Protein AF-R5VVZ6-F1 (afdb_monomer_lite)

Radius of gyration: 17.27 Å; chains: 1; bounding box: 46×24×48 Å

Sequence (130 aa):
MNLNEIIVFFICILVVLFVQISLLIIGNSNDCYFSDKTIKKLTIPEKSILRKLVIFKEVKMTNPPFLYIRVIPYLIQLFIVIVSTILFFIDQFAIDFIPSIVFMIIGYGTLGLYIIYELVLIFLSRGLRL

Secondary structure (DSSP, 8-state):
--HHHHHHHHHHHHHHHHHHHHHHHH--GGGGGS-HHHHHHHBPPTT-HHHHH-SSPPPTTTSPP-BHHHHHHHHHHHHHHHHHHHHHHHHHHT---S-HHHHHHHHHHHHHHHHHHHHHHHHHHHHTT-

Structure (mmCIF, N/CA/C/O backbone):
data_AF-R5VVZ6-F1
#
_entry.id   AF-R5VVZ6-F1
#
loop_
_atom_site.group_PDB
_atom_site.id
_atom_site.type_symbol
_atom_site.label_atom_id
_atom_site.label_alt_id
_atom_site.label_comp_id
_atom_site.label_asym_id
_atom_site.label_entity_id
_atom_site.label_seq_id
_atom_site.pdbx_PDB_ins_code
_atom_site.Cartn_x
_atom_site.Cartn_y
_atom_site.Cartn_z
_atom_site.occupancy
_atom_site.B_iso_or_equiv
_atom_site.auth_seq_id
_atom_site.auth_comp_id
_atom_site.auth_asym_id
_atom_site.auth_atom_id
_atom_site.pdbx_PDB_model_num
ATOM 1 N N . MET A 1 1 ? 10.897 4.364 -21.204 1.00 80.69 1 MET A N 1
ATOM 2 C CA . MET A 1 1 ? 9.911 5.384 -20.760 1.00 80.69 1 MET A CA 1
ATOM 3 C C . MET A 1 1 ? 10.486 6.778 -20.921 1.00 80.69 1 MET A C 1
ATOM 5 O O . MET A 1 1 ? 11.690 6.946 -20.767 1.00 80.69 1 MET A O 1
ATOM 9 N N . ASN A 1 2 ? 9.641 7.777 -21.178 1.00 88.25 2 ASN A N 1
ATOM 10 C CA . ASN A 1 2 ? 10.076 9.173 -21.108 1.00 88.25 2 ASN A CA 1
ATOM 11 C C . ASN A 1 2 ? 10.340 9.570 -19.648 1.00 88.25 2 ASN A C 1
ATOM 13 O O . ASN A 1 2 ? 9.644 9.110 -18.745 1.00 88.25 2 ASN A O 1
ATOM 17 N N . LEU A 1 3 ? 11.296 10.474 -19.407 1.00 88.31 3 LEU A N 1
ATOM 18 C CA . LEU A 1 3 ? 11.651 10.924 -18.053 1.00 88.31 3 LEU A CA 1
ATOM 19 C C . LEU A 1 3 ? 10.426 11.399 -17.249 1.00 88.31 3 LEU A C 1
ATOM 21 O O . LEU A 1 3 ? 10.277 11.054 -16.080 1.00 88.31 3 LEU A O 1
ATOM 25 N N . ASN A 1 4 ? 9.516 12.133 -17.893 1.00 90.69 4 ASN A N 1
ATOM 26 C CA . ASN A 1 4 ? 8.292 12.625 -17.259 1.00 90.69 4 ASN A CA 1
ATOM 27 C C . ASN A 1 4 ? 7.376 11.488 -16.784 1.00 90.69 4 ASN A C 1
ATOM 29 O O . ASN A 1 4 ? 6.806 11.578 -15.704 1.00 90.69 4 ASN A O 1
ATOM 33 N N . GLU A 1 5 ? 7.257 10.407 -17.557 1.00 89.56 5 GLU A N 1
ATOM 34 C CA . GLU A 1 5 ? 6.440 9.241 -17.193 1.00 89.56 5 GLU A CA 1
ATOM 35 C C . GLU A 1 5 ? 7.030 8.527 -15.976 1.00 89.56 5 GLU A C 1
ATOM 37 O O . GLU A 1 5 ? 6.301 8.145 -15.067 1.00 89.56 5 GLU A O 1
ATOM 42 N N . ILE A 1 6 ? 8.361 8.410 -15.928 1.00 90.56 6 ILE A N 1
ATOM 43 C CA . ILE A 1 6 ? 9.086 7.810 -14.801 1.00 90.56 6 ILE A CA 1
ATOM 44 C C . ILE A 1 6 ? 8.836 8.626 -13.533 1.00 90.56 6 ILE A C 1
ATOM 46 O O . ILE A 1 6 ? 8.466 8.075 -12.497 1.00 90.56 6 ILE A O 1
ATOM 50 N N . ILE A 1 7 ? 8.997 9.948 -13.624 1.00 91.69 7 ILE A N 1
ATOM 51 C CA . ILE A 1 7 ? 8.767 10.863 -12.503 1.00 91.69 7 ILE A CA 1
ATOM 52 C C . ILE A 1 7 ? 7.326 10.736 -12.000 1.00 91.69 7 ILE A C 1
ATOM 54 O O . ILE A 1 7 ? 7.111 10.555 -10.803 1.00 91.69 7 ILE A O 1
ATOM 58 N N . VAL A 1 8 ? 6.341 10.790 -12.900 1.00 93.56 8 VAL A N 1
ATOM 59 C CA . VAL A 1 8 ? 4.922 10.679 -12.538 1.00 93.56 8 VAL A CA 1
ATOM 60 C C . VAL A 1 8 ? 4.627 9.335 -11.879 1.00 93.56 8 VAL A C 1
ATOM 62 O O . VAL A 1 8 ? 4.000 9.306 -10.822 1.00 93.56 8 VAL A O 1
ATOM 65 N N . PHE A 1 9 ? 5.121 8.237 -12.450 1.00 93.94 9 PHE A N 1
ATOM 66 C CA . PHE A 1 9 ? 4.951 6.900 -11.896 1.00 93.94 9 PHE A CA 1
ATOM 67 C C . PHE A 1 9 ? 5.443 6.807 -10.446 1.00 93.94 9 PHE A C 1
ATOM 69 O O . PHE A 1 9 ? 4.682 6.407 -9.558 1.00 93.94 9 PHE A O 1
ATOM 76 N N . PHE A 1 10 ? 6.685 7.231 -10.189 1.00 93.69 10 PHE A N 1
ATOM 77 C CA . PHE A 1 10 ? 7.258 7.185 -8.846 1.00 93.69 10 PHE A CA 1
ATOM 78 C C . PHE A 1 10 ? 6.541 8.126 -7.879 1.00 93.69 10 PHE A C 1
ATOM 80 O O . PHE A 1 10 ? 6.271 7.731 -6.746 1.00 93.69 10 PHE A O 1
ATOM 87 N N . ILE A 1 11 ? 6.171 9.337 -8.308 1.00 94.62 11 ILE A N 1
ATOM 88 C CA . ILE A 1 11 ? 5.387 10.258 -7.474 1.00 94.62 11 ILE A CA 1
ATOM 89 C C . ILE A 1 11 ? 4.064 9.608 -7.061 1.00 94.62 11 ILE A C 1
ATOM 91 O O . ILE A 1 11 ? 3.737 9.617 -5.875 1.00 94.62 11 ILE A O 1
ATOM 95 N N . CYS A 1 12 ? 3.327 9.001 -7.996 1.00 94.31 12 CYS A N 1
ATOM 96 C CA . CYS A 1 12 ? 2.038 8.380 -7.697 1.00 94.31 12 CYS A CA 1
ATOM 97 C C . CYS A 1 12 ? 2.149 7.290 -6.622 1.00 94.31 12 CYS A C 1
ATOM 99 O O . CYS A 1 12 ? 1.381 7.307 -5.660 1.00 94.31 12 CYS A O 1
ATOM 101 N N . ILE A 1 13 ? 3.120 6.379 -6.731 1.00 94.69 13 ILE A N 1
ATOM 102 C CA . ILE A 1 13 ? 3.259 5.281 -5.761 1.00 94.69 13 ILE A CA 1
ATOM 103 C C . ILE A 1 13 ? 3.871 5.744 -4.426 1.00 94.69 13 ILE A C 1
ATOM 105 O O . ILE A 1 13 ? 3.480 5.250 -3.364 1.00 94.69 13 ILE A O 1
ATOM 109 N N . LEU A 1 14 ? 4.812 6.698 -4.450 1.00 94.94 14 LEU A N 1
ATOM 110 C CA . LEU A 1 14 ? 5.515 7.166 -3.252 1.00 94.94 14 LEU A CA 1
ATOM 111 C C . LEU A 1 14 ? 4.654 8.102 -2.406 1.00 94.94 14 LEU A C 1
ATOM 113 O O . LEU A 1 14 ? 4.693 8.001 -1.182 1.00 94.94 14 LEU A O 1
ATOM 117 N N . VAL A 1 15 ? 3.846 8.969 -3.025 1.00 95.56 15 VAL A N 1
ATOM 118 C CA . VAL A 1 15 ? 2.904 9.830 -2.294 1.00 95.56 15 VAL A CA 1
ATOM 119 C C . VAL A 1 15 ? 1.920 8.977 -1.501 1.00 95.56 15 VAL A C 1
ATOM 121 O O . VAL A 1 15 ? 1.742 9.206 -0.307 1.00 95.56 15 VAL A O 1
ATOM 124 N N . VAL A 1 16 ? 1.336 7.946 -2.120 1.00 94.12 16 VAL A N 1
ATOM 125 C CA . VAL A 1 16 ? 0.409 7.040 -1.423 1.00 94.12 16 VAL A CA 1
ATOM 126 C C . VAL A 1 16 ? 1.117 6.327 -0.269 1.00 94.12 16 VAL A C 1
ATOM 128 O O . VAL A 1 16 ? 0.576 6.266 0.833 1.00 94.12 16 VAL A O 1
ATOM 131 N N . LEU A 1 17 ? 2.350 5.846 -0.473 1.00 94.12 17 LEU A N 1
ATOM 132 C CA . LEU A 1 17 ? 3.130 5.220 0.598 1.00 94.12 17 LEU A CA 1
ATOM 133 C C . LEU A 1 17 ? 3.379 6.190 1.760 1.00 94.12 17 LEU A C 1
ATOM 135 O O . LEU A 1 17 ? 3.182 5.822 2.917 1.00 94.12 17 LEU A O 1
ATOM 139 N N . PHE A 1 18 ? 3.782 7.425 1.462 1.00 92.31 18 PHE A N 1
ATOM 140 C CA . PHE A 1 18 ? 4.048 8.443 2.472 1.00 92.31 18 PHE A CA 1
ATOM 141 C C . PHE A 1 18 ? 2.800 8.759 3.301 1.00 92.31 18 PHE A C 1
ATOM 143 O O . PHE A 1 18 ? 2.868 8.850 4.530 1.00 92.31 18 PHE A O 1
ATOM 150 N N . VAL A 1 19 ? 1.640 8.861 2.650 1.00 92.06 19 VAL A N 1
ATOM 151 C CA . VAL A 1 19 ? 0.376 9.094 3.348 1.00 92.06 19 VAL A CA 1
ATOM 152 C C . VAL A 1 19 ? -0.004 7.895 4.218 1.00 92.06 19 VAL A C 1
ATOM 154 O O . VAL A 1 19 ? -0.345 8.086 5.382 1.00 92.06 19 VAL A O 1
ATOM 157 N N . GLN A 1 20 ? 0.144 6.660 3.729 1.00 90.94 20 GLN A N 1
ATOM 158 C CA . GLN A 1 20 ? -0.108 5.456 4.534 1.00 90.94 20 GLN A CA 1
ATOM 159 C C . GLN A 1 20 ? 0.817 5.360 5.756 1.00 90.94 20 GLN A C 1
ATOM 161 O O . GLN A 1 20 ? 0.363 5.023 6.848 1.00 90.94 20 GLN A O 1
ATOM 166 N N . ILE A 1 21 ? 2.099 5.716 5.609 1.00 88.19 21 ILE A N 1
ATOM 167 C CA . ILE A 1 21 ? 3.043 5.811 6.734 1.00 88.19 21 ILE A CA 1
ATOM 168 C C . ILE A 1 21 ? 2.573 6.869 7.739 1.00 88.19 21 ILE A C 1
ATOM 170 O O . ILE A 1 21 ? 2.566 6.623 8.944 1.00 88.19 21 ILE A O 1
ATOM 174 N N . SER A 1 22 ? 2.136 8.030 7.253 1.00 87.06 22 SER A N 1
ATOM 175 C CA . SER A 1 22 ? 1.661 9.127 8.102 1.00 87.06 22 SER A CA 1
ATOM 176 C C . SER A 1 22 ? 0.411 8.727 8.890 1.00 87.06 22 SER A C 1
ATOM 178 O O . SER A 1 22 ? 0.357 8.927 10.103 1.00 87.06 22 SER A O 1
ATOM 180 N N . LEU A 1 23 ? -0.558 8.081 8.235 1.00 86.19 23 LEU A N 1
ATOM 181 C CA . LEU A 1 23 ? -1.776 7.558 8.863 1.00 86.19 23 LEU A CA 1
ATOM 182 C C . LEU A 1 23 ? -1.477 6.487 9.913 1.00 86.19 23 LEU A C 1
ATOM 184 O O . LEU A 1 23 ? -2.166 6.405 10.92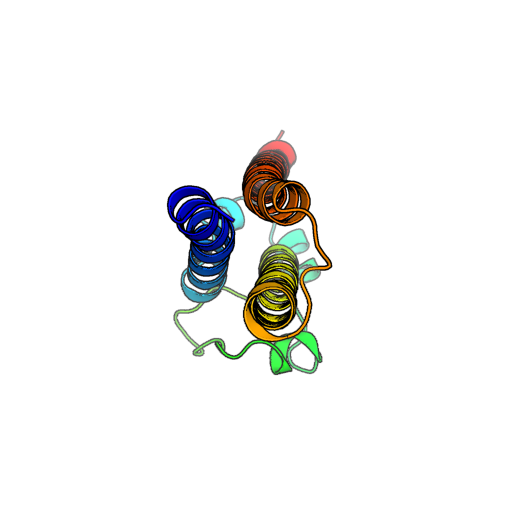9 1.00 86.19 23 LEU A O 1
ATOM 188 N N . LEU A 1 24 ? -0.462 5.660 9.670 1.00 84.00 24 LEU A N 1
ATOM 189 C CA . LEU A 1 24 ? -0.027 4.618 10.589 1.00 84.00 24 LEU A CA 1
ATOM 190 C C . LEU A 1 24 ? 0.622 5.198 11.858 1.00 84.00 24 LEU A C 1
ATOM 192 O O . LEU A 1 24 ? 0.389 4.674 12.944 1.00 84.00 24 LEU A O 1
ATOM 196 N N . ILE A 1 25 ? 1.429 6.256 11.722 1.00 81.81 25 ILE A N 1
ATOM 197 C CA . ILE A 1 25 ? 2.155 6.882 12.838 1.00 81.81 25 ILE A CA 1
ATOM 198 C C . ILE A 1 25 ? 1.247 7.820 13.642 1.00 81.81 25 ILE A C 1
ATOM 200 O O . ILE A 1 25 ? 1.220 7.746 14.868 1.00 81.81 25 ILE A O 1
ATOM 204 N N . ILE A 1 26 ? 0.540 8.721 12.957 1.00 81.50 26 ILE A N 1
ATOM 205 C CA . ILE A 1 26 ? -0.186 9.846 13.571 1.00 81.50 26 ILE A CA 1
ATOM 206 C C . ILE A 1 26 ? -1.636 9.469 13.852 1.00 81.50 26 ILE A C 1
ATOM 208 O O . ILE A 1 26 ? -2.214 9.855 14.865 1.00 81.50 26 ILE A O 1
ATOM 212 N N . GLY A 1 27 ? -2.221 8.689 12.955 1.00 78.19 27 GLY A N 1
ATOM 213 C CA . GLY A 1 27 ? -3.591 8.236 13.052 1.00 78.19 27 GLY A CA 1
ATOM 214 C C . GLY A 1 27 ? -4.475 8.739 11.924 1.00 78.19 27 GLY A C 1
ATOM 215 O O . GLY A 1 27 ? -4.050 9.550 11.107 1.00 78.19 27 GLY A O 1
ATOM 216 N N . ASN A 1 28 ? -5.722 8.263 11.877 1.00 82.19 28 ASN A N 1
ATOM 217 C CA . ASN A 1 28 ? -6.744 8.828 11.002 1.00 82.19 28 ASN A CA 1
ATOM 218 C C . ASN A 1 28 ? -7.790 9.525 11.878 1.00 82.19 28 ASN A C 1
ATOM 220 O O . ASN A 1 28 ? -8.276 8.950 12.851 1.00 82.19 28 ASN A O 1
ATOM 224 N N . SER A 1 29 ? -8.150 10.761 11.533 1.00 80.56 29 SER A N 1
ATOM 225 C CA . SER A 1 29 ? -9.203 11.504 12.234 1.00 80.56 29 SER A CA 1
ATOM 226 C C . SER A 1 29 ? -10.558 10.802 12.147 1.00 80.56 29 SER A C 1
ATOM 228 O O . SER A 1 29 ? -11.392 10.979 13.027 1.00 80.56 29 SER A O 1
ATOM 230 N N . ASN A 1 30 ? -10.770 9.959 11.133 1.00 81.50 30 ASN A N 1
ATOM 231 C CA . ASN A 1 30 ? -11.978 9.159 10.990 1.00 81.50 30 ASN A CA 1
ATOM 232 C C . ASN A 1 30 ? -12.123 8.075 12.071 1.00 81.50 30 ASN A C 1
ATOM 234 O O . ASN A 1 30 ? -13.235 7.602 12.307 1.00 81.50 30 ASN A O 1
ATOM 238 N N . ASP A 1 31 ? -11.042 7.706 12.764 1.00 79.38 31 ASP A N 1
ATOM 239 C CA . ASP A 1 31 ? -11.087 6.633 13.755 1.00 79.38 31 ASP A CA 1
ATOM 240 C C . ASP A 1 31 ? -11.958 6.979 14.965 1.00 79.38 31 ASP A C 1
ATOM 242 O O . ASP A 1 31 ? -12.581 6.093 15.545 1.00 79.38 31 ASP A O 1
ATOM 246 N N . CYS A 1 32 ? -12.046 8.265 15.325 1.00 78.19 32 CYS A N 1
ATOM 247 C CA . CYS A 1 32 ? -12.834 8.722 16.473 1.00 78.19 32 CYS A CA 1
ATOM 248 C C . CYS A 1 32 ? -14.350 8.583 16.263 1.00 78.19 32 CYS A C 1
ATOM 250 O O . CYS A 1 32 ? -15.127 8.686 17.216 1.00 78.19 32 CYS A O 1
ATOM 252 N N . TYR A 1 33 ? -14.790 8.353 15.024 1.00 82.06 33 TYR A N 1
ATOM 253 C CA . TYR A 1 33 ? -16.202 8.153 14.724 1.00 82.06 33 TYR A CA 1
ATOM 254 C C . TYR A 1 33 ? -16.642 6.698 14.892 1.00 82.06 33 TYR A C 1
ATOM 256 O O . TYR A 1 33 ? -17.836 6.460 15.096 1.00 82.06 33 TYR A O 1
ATOM 264 N N . PHE A 1 34 ? -15.708 5.739 14.877 1.00 83.12 34 PHE A N 1
ATOM 265 C CA . PHE A 1 34 ? -16.023 4.334 15.113 1.00 83.12 34 PHE A CA 1
ATOM 266 C C . PHE A 1 34 ? -16.405 4.072 16.573 1.00 83.12 34 PHE A C 1
ATOM 268 O O . PHE A 1 34 ? -15.850 4.650 17.502 1.00 83.12 34 PHE A O 1
ATOM 275 N N . SER A 1 35 ? -17.345 3.146 16.781 1.00 82.81 35 SER A N 1
ATOM 276 C CA . SER A 1 35 ? -17.684 2.666 18.125 1.00 82.81 35 SER A CA 1
ATOM 277 C C . SER A 1 35 ? -16.532 1.868 18.747 1.00 82.81 35 SER A C 1
ATOM 279 O O . SER A 1 35 ? -15.799 1.179 18.032 1.00 82.81 35 SER A O 1
ATOM 281 N N . ASP A 1 36 ? -16.444 1.835 20.079 1.00 83.94 36 ASP A N 1
ATOM 282 C CA . ASP A 1 36 ? -15.442 1.034 20.804 1.00 83.94 36 ASP A CA 1
ATOM 283 C C . ASP A 1 36 ? -15.478 -0.454 20.421 1.00 83.94 36 ASP A C 1
ATOM 285 O O . ASP A 1 36 ? -14.444 -1.121 20.335 1.00 83.94 36 ASP A O 1
ATOM 289 N N . LYS A 1 37 ? -16.677 -0.987 20.137 1.00 86.25 37 LYS A N 1
ATOM 290 C CA . LYS A 1 37 ? -16.855 -2.370 19.664 1.00 86.25 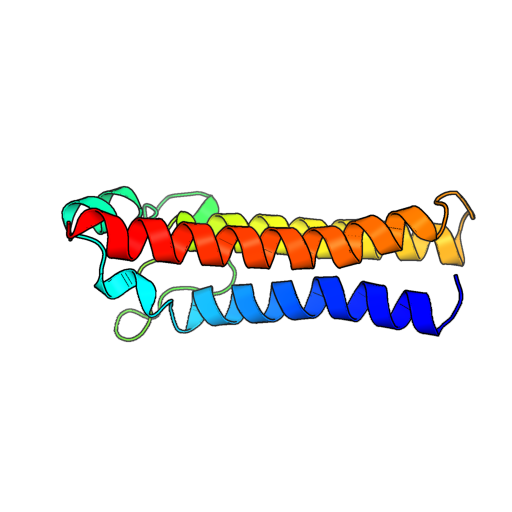37 LYS A CA 1
ATOM 291 C C . LYS A 1 37 ? -16.185 -2.586 18.306 1.00 86.25 37 LYS A C 1
ATOM 293 O O . LYS A 1 37 ? -15.582 -3.637 18.089 1.00 86.25 37 LYS A O 1
ATOM 298 N N . THR A 1 38 ? -16.300 -1.614 17.402 1.00 84.94 38 THR A N 1
ATOM 299 C CA . THR A 1 38 ? -15.674 -1.647 16.075 1.00 84.94 38 THR A CA 1
ATOM 300 C C . THR A 1 38 ? -14.164 -1.508 16.194 1.00 84.94 38 THR A C 1
ATOM 302 O O . THR A 1 38 ? -13.446 -2.340 15.645 1.00 84.94 38 THR A O 1
ATOM 305 N N . ILE A 1 39 ? -13.684 -0.534 16.976 1.00 85.38 39 ILE A N 1
ATOM 306 C CA . ILE A 1 39 ? -12.252 -0.337 17.229 1.00 85.38 39 ILE A CA 1
ATOM 307 C C . ILE A 1 39 ? -11.643 -1.629 17.770 1.00 85.38 39 ILE A C 1
ATOM 309 O O . ILE A 1 39 ? -10.710 -2.144 17.172 1.00 85.38 39 ILE A O 1
ATOM 313 N N . LYS A 1 40 ? -12.235 -2.245 18.802 1.00 86.19 40 LYS A N 1
ATOM 314 C CA . LYS A 1 40 ? -11.727 -3.496 19.388 1.00 86.19 40 LYS A CA 1
ATOM 315 C C . LYS A 1 40 ? -11.634 -4.657 18.389 1.00 86.19 40 LYS A C 1
ATOM 317 O O . LYS A 1 40 ? -10.725 -5.473 18.506 1.00 86.19 40 LYS A O 1
ATOM 322 N N . LYS A 1 41 ? -12.559 -4.752 17.426 1.00 87.19 41 LYS A N 1
ATOM 323 C CA . LYS A 1 41 ? -12.507 -5.762 16.351 1.00 87.19 41 LYS A CA 1
ATOM 324 C C . LYS A 1 41 ? -11.435 -5.451 15.308 1.00 87.19 41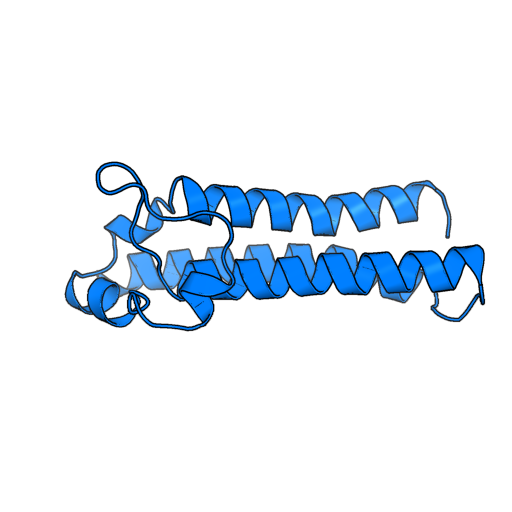 LYS A C 1
ATOM 326 O O . LYS A 1 41 ? -10.853 -6.372 14.746 1.00 87.19 41 LYS A O 1
ATOM 331 N N . LEU A 1 42 ? -11.215 -4.170 15.028 1.00 86.69 42 LEU A N 1
ATOM 332 C CA . LEU A 1 42 ? -10.219 -3.707 14.070 1.00 86.69 42 LEU A CA 1
ATOM 333 C C . LEU A 1 42 ? -8.811 -3.643 14.668 1.00 86.69 42 LEU A C 1
ATOM 335 O O . LEU A 1 42 ? -7.853 -3.605 13.903 1.00 86.69 42 LEU A O 1
ATOM 339 N N . THR A 1 43 ? -8.660 -3.650 15.991 1.00 88.62 43 THR A N 1
ATOM 340 C CA . THR A 1 43 ? -7.353 -3.673 16.650 1.00 88.62 43 THR A CA 1
ATOM 341 C C . THR A 1 43 ? -6.628 -4.980 16.358 1.00 88.62 43 THR A C 1
ATOM 343 O O . THR A 1 43 ? -7.128 -6.082 16.584 1.00 88.62 43 THR A O 1
ATOM 346 N N . ILE A 1 44 ? -5.396 -4.843 15.892 1.00 84.69 44 ILE A N 1
ATOM 347 C CA . ILE A 1 44 ? -4.498 -5.950 15.616 1.00 84.69 44 ILE A CA 1
ATOM 348 C C . ILE A 1 44 ? -3.932 -6.502 16.933 1.00 84.69 44 ILE A C 1
ATOM 350 O O . ILE A 1 44 ? -3.361 -5.742 17.720 1.00 84.69 44 ILE A O 1
ATOM 354 N N . PRO A 1 45 ? -4.006 -7.825 17.172 1.00 84.56 45 PRO A N 1
ATOM 355 C CA . PRO A 1 45 ? -3.441 -8.438 18.368 1.00 84.56 45 PRO A CA 1
ATOM 356 C C . PRO A 1 45 ? -1.925 -8.242 18.468 1.00 84.56 45 PRO A C 1
ATOM 358 O O . PRO A 1 45 ? -1.202 -8.332 17.469 1.00 84.56 45 PRO A O 1
ATOM 361 N N . GLU A 1 46 ? -1.418 -8.091 19.694 1.00 79.31 46 GLU A N 1
ATOM 362 C CA . GLU A 1 46 ? 0.002 -7.808 19.945 1.00 79.31 46 GLU A CA 1
ATOM 363 C C . GLU A 1 46 ? 0.953 -8.884 19.408 1.00 79.31 46 GLU A C 1
ATOM 365 O O . GLU A 1 46 ? 2.045 -8.579 18.935 1.00 79.31 46 GLU A O 1
ATOM 370 N N . LYS A 1 47 ? 0.521 -10.149 19.461 1.00 81.25 47 LYS A N 1
ATOM 371 C CA . LYS A 1 47 ? 1.298 -11.314 19.012 1.00 81.25 47 LYS A CA 1
ATOM 372 C C . LYS A 1 47 ? 1.166 -11.600 17.510 1.00 81.25 47 LYS A C 1
ATOM 374 O O . LYS A 1 47 ? 1.745 -12.574 17.032 1.00 81.25 47 LYS A O 1
ATOM 379 N N . SER A 1 48 ? 0.400 -10.800 16.768 1.00 83.12 48 SER A N 1
ATOM 380 C CA . SER A 1 48 ? 0.166 -11.037 15.341 1.00 83.12 48 SER A CA 1
ATOM 381 C C . SER A 1 48 ? 1.423 -10.802 14.494 1.00 83.12 48 SER A C 1
ATOM 383 O O . SER A 1 48 ? 2.289 -9.989 14.822 1.00 83.12 48 SER A O 1
ATOM 385 N N . ILE A 1 49 ? 1.505 -11.500 13.358 1.00 82.12 49 ILE A N 1
ATOM 386 C CA . ILE A 1 49 ? 2.593 -11.335 12.382 1.00 82.12 49 ILE A CA 1
ATOM 387 C C . ILE A 1 49 ? 2.560 -9.932 11.765 1.00 82.12 49 ILE A C 1
ATOM 389 O O . ILE A 1 49 ? 3.608 -9.325 11.577 1.00 82.12 49 ILE A O 1
ATOM 393 N N . LEU A 1 50 ? 1.368 -9.375 11.531 1.00 81.00 50 LEU A N 1
ATOM 394 C CA . LEU A 1 50 ? 1.206 -8.033 10.964 1.00 81.00 50 LEU A CA 1
ATOM 395 C C . LEU A 1 50 ? 1.899 -6.968 11.816 1.00 81.00 50 LEU A C 1
ATOM 397 O O . LEU A 1 50 ? 2.599 -6.118 11.281 1.00 81.00 50 LEU A O 1
ATOM 401 N N . ARG A 1 51 ? 1.799 -7.067 13.147 1.00 77.06 51 ARG A N 1
ATOM 402 C CA . ARG A 1 51 ? 2.478 -6.140 14.063 1.00 77.06 51 ARG A CA 1
ATOM 403 C C . ARG A 1 51 ? 4.004 -6.294 14.062 1.00 77.06 51 ARG A C 1
ATOM 405 O O . ARG A 1 51 ? 4.703 -5.369 14.454 1.00 77.06 51 ARG A O 1
ATOM 412 N N . LYS A 1 52 ? 4.528 -7.449 13.634 1.00 79.25 52 LYS A N 1
ATOM 413 C CA . LYS A 1 52 ? 5.974 -7.677 13.455 1.00 79.25 52 LYS A CA 1
ATOM 414 C C . LYS A 1 52 ? 6.490 -7.143 12.119 1.00 79.25 52 LYS A C 1
ATOM 416 O O . LYS A 1 52 ? 7.643 -6.739 12.056 1.00 79.25 52 LYS A O 1
ATOM 421 N N . LEU A 1 53 ? 5.658 -7.178 11.075 1.00 78.31 53 LEU A N 1
ATOM 422 C CA . LEU A 1 53 ? 6.006 -6.693 9.734 1.00 78.31 53 LEU A CA 1
ATOM 423 C C . LEU A 1 53 ? 6.058 -5.165 9.663 1.00 78.31 53 LEU A C 1
ATOM 425 O O . LEU A 1 53 ? 6.812 -4.605 8.873 1.00 78.31 53 LEU A O 1
ATOM 429 N N . VAL A 1 54 ? 5.266 -4.486 10.490 1.00 76.69 54 VAL A N 1
ATOM 430 C CA . VAL A 1 54 ? 5.279 -3.029 10.565 1.00 76.69 54 VAL A CA 1
ATOM 431 C C . VAL A 1 54 ? 6.497 -2.555 11.367 1.00 76.69 54 VAL A C 1
ATOM 433 O O . VAL A 1 54 ? 6.685 -2.926 12.524 1.00 76.69 54 VAL A O 1
ATOM 436 N N . ILE A 1 55 ? 7.321 -1.709 10.743 1.00 66.88 55 ILE A N 1
ATOM 437 C CA . ILE A 1 55 ? 8.563 -1.179 11.332 1.00 66.88 55 ILE A CA 1
ATOM 438 C C . ILE A 1 55 ? 8.258 -0.163 12.443 1.00 66.88 55 ILE A C 1
ATOM 440 O O . ILE A 1 55 ? 8.929 -0.133 13.476 1.00 66.88 55 ILE A O 1
ATOM 444 N N . PHE A 1 56 ? 7.220 0.652 12.252 1.00 64.31 56 PHE A N 1
ATOM 445 C CA . PHE A 1 56 ? 6.772 1.640 13.228 1.00 64.31 56 PHE A CA 1
ATOM 446 C C . PHE A 1 56 ? 5.989 0.934 14.331 1.00 64.31 56 PHE A C 1
ATOM 448 O O . PHE A 1 56 ? 4.974 0.308 14.054 1.00 64.31 56 PHE A O 1
ATOM 455 N N . LYS A 1 57 ? 6.464 1.000 15.577 1.00 62.78 57 LYS A N 1
ATOM 456 C CA . LYS A 1 57 ? 5.786 0.400 16.735 1.00 62.78 57 LYS A CA 1
ATOM 457 C C . LYS A 1 57 ? 5.047 1.468 17.538 1.00 62.78 57 LYS A C 1
ATOM 459 O O . LYS A 1 57 ? 5.448 2.628 17.576 1.00 62.78 57 LYS A O 1
ATOM 464 N N . GLU A 1 58 ? 3.967 1.059 18.196 1.00 58.81 58 GLU A N 1
ATOM 465 C CA . GLU A 1 58 ? 3.224 1.883 19.150 1.00 58.81 58 GLU A CA 1
ATOM 466 C C . GLU A 1 58 ? 4.158 2.221 20.316 1.00 58.81 58 GLU A C 1
ATOM 468 O O . GLU A 1 58 ? 4.626 1.330 21.030 1.00 58.81 58 GLU A O 1
ATOM 473 N N . VAL A 1 59 ? 4.432 3.508 20.521 1.00 56.34 59 VAL A N 1
ATOM 474 C CA . VAL A 1 59 ? 5.001 3.985 21.781 1.00 56.34 59 VAL A CA 1
ATOM 475 C C . VAL A 1 59 ? 3.834 4.154 22.750 1.00 56.34 59 VAL A C 1
ATOM 477 O O . VAL A 1 59 ? 2.852 4.817 22.422 1.00 56.34 59 VAL A O 1
ATOM 480 N N . LYS A 1 60 ? 3.949 3.522 23.927 1.00 51.59 60 LYS A N 1
ATOM 481 C CA . LYS A 1 60 ? 2.891 3.211 24.915 1.00 51.59 60 LYS A CA 1
ATOM 482 C C . LYS A 1 60 ? 1.951 4.349 25.368 1.00 51.59 60 LYS A C 1
ATOM 484 O O . LYS A 1 60 ? 1.073 4.068 26.174 1.00 51.59 60 LYS A O 1
ATOM 489 N N . MET A 1 61 ? 2.103 5.596 24.920 1.00 49.16 61 MET A N 1
ATOM 490 C CA . MET A 1 61 ? 1.299 6.721 25.423 1.00 49.16 61 MET A CA 1
ATOM 491 C C . MET A 1 61 ? 0.812 7.739 24.381 1.00 49.16 61 MET A C 1
ATOM 493 O O . MET A 1 61 ? -0.035 8.553 24.728 1.00 49.16 61 MET A O 1
ATOM 497 N N . THR A 1 62 ? 1.277 7.710 23.128 1.00 55.34 62 THR A N 1
ATOM 498 C CA . THR A 1 62 ? 0.935 8.767 22.146 1.00 55.34 62 THR A CA 1
ATOM 499 C C . THR A 1 62 ? 0.437 8.258 20.804 1.00 55.34 62 THR A C 1
ATOM 501 O O . THR A 1 62 ? -0.178 9.023 20.066 1.00 55.34 62 THR A O 1
ATOM 504 N N . ASN A 1 63 ? 0.685 6.990 20.472 1.00 62.41 63 ASN A N 1
ATOM 505 C CA . ASN A 1 63 ? 0.389 6.486 19.137 1.00 62.41 63 ASN A CA 1
ATOM 506 C C . ASN A 1 63 ? -1.002 5.839 19.099 1.00 62.41 63 ASN A C 1
ATOM 508 O O . ASN A 1 63 ? -1.381 5.135 20.040 1.00 62.41 63 ASN A O 1
ATOM 512 N N . PRO A 1 64 ? -1.764 6.057 18.018 1.00 71.62 64 PRO A N 1
ATOM 513 C CA . PRO A 1 64 ? -3.080 5.462 17.852 1.00 71.62 64 PRO A CA 1
ATOM 514 C C . PRO A 1 64 ? -2.967 3.929 17.739 1.00 71.62 64 PRO A C 1
ATOM 516 O O . PRO A 1 64 ? -1.940 3.416 17.286 1.00 71.62 64 PRO A O 1
ATOM 519 N N . PRO A 1 65 ? -4.016 3.177 18.116 1.00 76.75 65 PRO A N 1
ATOM 520 C CA . PRO A 1 65 ? -3.977 1.714 18.105 1.00 76.75 65 PRO A CA 1
ATOM 521 C C . PRO A 1 65 ? -3.740 1.166 16.691 1.00 76.75 65 PRO A C 1
ATOM 523 O O . PRO A 1 65 ? -4.309 1.669 15.727 1.00 76.75 65 PRO A O 1
ATOM 526 N N . PHE A 1 66 ? -2.967 0.096 16.518 1.00 82.38 66 PHE A N 1
ATOM 527 C CA . PHE A 1 66 ? -2.815 -0.559 15.218 1.00 82.38 66 PHE A CA 1
ATOM 528 C C . PHE A 1 66 ? -4.139 -1.169 14.782 1.00 82.38 66 PHE A C 1
ATOM 530 O O . PHE A 1 66 ? -4.553 -2.212 15.287 1.00 82.38 66 PHE A O 1
ATOM 537 N N . LEU A 1 67 ? -4.782 -0.530 13.808 1.00 87.38 67 LEU A N 1
ATOM 538 C CA . LEU A 1 67 ? -6.012 -1.019 13.210 1.00 87.38 67 LEU A CA 1
ATOM 539 C C . LEU A 1 67 ? -5.711 -1.729 11.888 1.00 87.38 67 LEU A C 1
ATOM 541 O O . LEU A 1 67 ? -4.929 -1.226 11.077 1.00 87.38 67 LEU A O 1
ATOM 545 N N . TYR A 1 68 ? -6.379 -2.859 11.640 1.00 87.75 68 TYR A N 1
ATOM 546 C CA . TYR A 1 68 ? -6.316 -3.602 10.377 1.00 87.75 68 TYR A CA 1
ATOM 547 C C . TYR A 1 68 ? -6.577 -2.701 9.174 1.00 87.75 68 TYR A C 1
ATOM 549 O O . TYR A 1 68 ? -5.867 -2.811 8.176 1.00 87.75 68 TYR A O 1
ATOM 557 N N . ILE A 1 69 ? -7.527 -1.768 9.309 1.00 87.75 69 ILE A N 1
ATOM 558 C CA . ILE A 1 69 ? -7.850 -0.799 8.262 1.00 87.75 69 ILE A CA 1
ATOM 559 C C . ILE A 1 69 ? -6.630 0.011 7.832 1.00 87.75 69 ILE A C 1
ATOM 561 O O . ILE A 1 69 ? -6.511 0.266 6.656 1.00 87.75 69 ILE A O 1
ATOM 565 N N . ARG A 1 70 ? -5.669 0.331 8.705 1.00 88.19 70 ARG A N 1
ATOM 566 C CA . ARG A 1 70 ? -4.462 1.086 8.316 1.00 88.19 70 ARG A CA 1
ATOM 567 C C . ARG A 1 70 ? -3.283 0.208 7.941 1.00 88.19 70 ARG A C 1
ATOM 569 O O . ARG A 1 70 ? -2.558 0.495 6.994 1.00 88.19 70 ARG A O 1
ATOM 576 N N . VAL A 1 71 ? -3.069 -0.860 8.702 1.00 88.75 71 VAL A N 1
ATOM 577 C CA . VAL A 1 71 ? -1.888 -1.710 8.520 1.00 88.75 71 VAL A CA 1
ATOM 578 C C . VAL A 1 71 ? -1.943 -2.465 7.200 1.00 88.75 71 VAL A C 1
ATOM 580 O O . VAL A 1 71 ? -0.915 -2.596 6.542 1.00 88.75 71 VAL A O 1
ATOM 583 N N . ILE A 1 72 ? -3.122 -2.943 6.791 1.00 90.00 72 ILE A N 1
ATOM 584 C CA . ILE A 1 72 ? -3.260 -3.700 5.544 1.00 90.00 72 ILE A CA 1
ATOM 585 C C . ILE A 1 72 ? -2.943 -2.818 4.321 1.00 90.00 72 ILE A C 1
ATOM 587 O O . ILE A 1 72 ? -2.052 -3.203 3.563 1.00 90.00 72 ILE A O 1
ATOM 591 N N . PRO A 1 73 ? -3.566 -1.635 4.127 1.00 90.62 73 PRO A N 1
ATOM 592 C CA . PRO A 1 73 ? -3.224 -0.744 3.018 1.00 90.62 73 PRO A CA 1
ATOM 593 C C . PRO A 1 73 ? -1.759 -0.321 3.008 1.00 90.62 73 PRO A C 1
ATOM 595 O O . PRO A 1 73 ? -1.150 -0.302 1.942 1.00 90.62 73 PRO A O 1
ATOM 598 N N . TYR A 1 74 ? -1.164 -0.053 4.175 1.00 92.00 74 TYR A N 1
ATOM 599 C CA . TYR A 1 74 ? 0.267 0.235 4.271 1.00 92.00 74 TYR A CA 1
ATOM 600 C C . TYR A 1 74 ? 1.128 -0.923 3.748 1.00 92.00 74 TYR A C 1
ATOM 602 O O . TYR A 1 74 ? 2.005 -0.702 2.915 1.00 92.00 74 TYR A O 1
ATOM 610 N N . LEU A 1 75 ? 0.881 -2.158 4.201 1.00 91.75 75 LEU A N 1
ATOM 611 C CA . LEU A 1 75 ? 1.666 -3.322 3.777 1.00 91.75 75 LEU A CA 1
ATOM 612 C C . LEU A 1 75 ? 1.487 -3.619 2.284 1.00 91.75 75 LEU A C 1
ATOM 614 O O . LEU A 1 75 ? 2.465 -3.936 1.609 1.00 91.75 75 LEU A O 1
ATOM 618 N N . ILE A 1 76 ? 0.264 -3.479 1.763 1.00 92.56 76 ILE A N 1
ATOM 619 C CA . ILE A 1 76 ? -0.016 -3.616 0.329 1.00 92.56 76 ILE A CA 1
ATOM 620 C C . ILE A 1 76 ? 0.750 -2.551 -0.459 1.00 92.56 76 ILE A C 1
ATOM 622 O O . ILE A 1 76 ? 1.437 -2.888 -1.419 1.00 92.56 76 ILE A O 1
ATOM 626 N N . GLN A 1 77 ? 0.696 -1.284 -0.041 1.00 94.19 77 GLN A N 1
ATOM 627 C CA . GLN A 1 77 ? 1.398 -0.209 -0.738 1.00 94.19 77 GLN A CA 1
ATOM 628 C C . GLN A 1 77 ? 2.918 -0.389 -0.683 1.00 94.19 77 GLN A C 1
ATOM 630 O O . GLN A 1 77 ? 3.598 -0.191 -1.687 1.00 94.19 77 GLN A O 1
ATOM 635 N N . LEU A 1 78 ? 3.458 -0.806 0.464 1.00 93.81 78 LEU A N 1
ATOM 636 C CA . LEU A 1 78 ? 4.879 -1.108 0.615 1.00 93.81 78 LEU A CA 1
ATOM 637 C C . LEU A 1 78 ? 5.306 -2.231 -0.337 1.00 93.81 78 LEU A C 1
ATOM 639 O O . LEU A 1 78 ? 6.322 -2.106 -1.018 1.00 93.81 78 LEU A O 1
ATOM 643 N N . PHE A 1 79 ? 4.509 -3.298 -0.425 1.00 94.06 79 PHE A N 1
ATOM 644 C CA . PHE A 1 79 ? 4.743 -4.389 -1.366 1.00 94.06 79 PHE A CA 1
ATOM 645 C C . PHE A 1 79 ? 4.725 -3.896 -2.818 1.00 94.06 79 PHE A C 1
ATOM 647 O O . PHE A 1 79 ? 5.653 -4.197 -3.568 1.00 94.06 79 PHE A O 1
ATOM 654 N N . ILE A 1 80 ? 3.728 -3.086 -3.197 1.00 94.38 80 ILE A N 1
ATOM 655 C CA . ILE A 1 80 ? 3.633 -2.508 -4.543 1.00 94.38 80 ILE A CA 1
ATOM 656 C C . ILE A 1 80 ? 4.871 -1.674 -4.858 1.00 94.38 80 ILE A C 1
ATOM 658 O O . ILE A 1 80 ? 5.441 -1.858 -5.927 1.00 94.38 80 ILE A O 1
ATOM 662 N N . VAL A 1 81 ? 5.321 -0.805 -3.948 1.00 95.38 81 VAL A N 1
ATOM 663 C CA . VAL A 1 81 ? 6.509 0.034 -4.168 1.00 95.38 81 VAL A CA 1
ATOM 664 C C . VAL A 1 81 ? 7.762 -0.820 -4.348 1.00 95.38 81 VAL A C 1
ATOM 666 O O . VAL A 1 81 ? 8.512 -0.584 -5.292 1.00 95.38 81 VAL A O 1
ATOM 669 N N . ILE A 1 82 ? 7.978 -1.834 -3.503 1.00 94.94 82 ILE A N 1
ATOM 670 C CA . ILE A 1 82 ? 9.154 -2.714 -3.597 1.00 94.94 82 ILE A CA 1
ATOM 671 C C . ILE A 1 82 ? 9.155 -3.473 -4.927 1.00 94.94 82 ILE A C 1
ATOM 673 O O . ILE A 1 82 ? 10.126 -3.392 -5.679 1.00 94.94 82 ILE A O 1
ATOM 677 N N . VAL A 1 83 ? 8.062 -4.177 -5.238 1.00 95.44 83 VAL A N 1
ATOM 678 C CA . VAL A 1 83 ? 7.948 -4.978 -6.466 1.00 95.44 83 VAL A CA 1
ATOM 679 C C . VAL A 1 83 ? 8.052 -4.092 -7.701 1.00 95.44 83 VAL A C 1
ATOM 681 O O . VAL A 1 83 ? 8.819 -4.398 -8.608 1.00 95.44 83 VAL A O 1
ATOM 684 N N . SER A 1 84 ? 7.344 -2.964 -7.716 1.00 93.88 84 SER A N 1
ATOM 685 C CA . SER A 1 84 ? 7.372 -2.009 -8.826 1.00 93.88 84 SER A CA 1
ATOM 686 C C . SER A 1 84 ? 8.762 -1.439 -9.070 1.00 93.88 84 SER A C 1
ATOM 688 O O . SER A 1 84 ? 9.180 -1.324 -10.215 1.00 93.88 84 SER A O 1
ATOM 690 N N . THR A 1 85 ? 9.490 -1.112 -8.002 1.00 93.56 85 THR A N 1
ATOM 691 C CA . THR A 1 85 ? 10.854 -0.585 -8.108 1.00 93.56 85 THR A CA 1
ATOM 692 C C . THR A 1 85 ? 11.787 -1.638 -8.700 1.00 93.56 85 THR A C 1
ATOM 694 O O . THR A 1 85 ? 12.513 -1.341 -9.642 1.00 93.56 85 THR A O 1
ATOM 697 N N . ILE A 1 86 ? 11.735 -2.881 -8.208 1.00 94.19 86 ILE A N 1
ATOM 698 C CA . ILE A 1 86 ? 1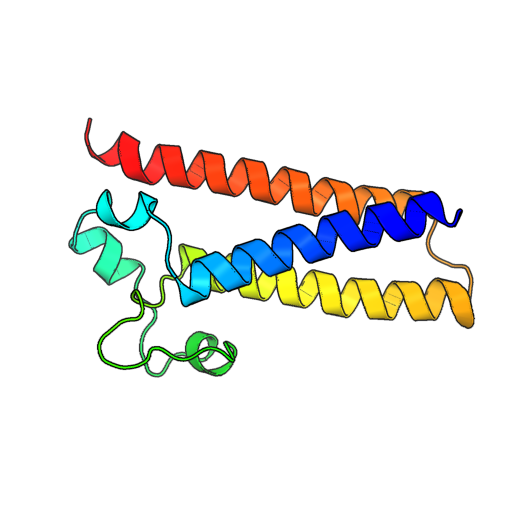2.549 -3.986 -8.740 1.00 94.19 86 ILE A CA 1
ATOM 699 C C . ILE A 1 86 ? 12.231 -4.229 -10.219 1.00 94.19 86 ILE A C 1
ATOM 701 O O . ILE A 1 86 ? 13.148 -4.291 -11.034 1.00 94.19 86 ILE A O 1
ATOM 705 N N . LEU A 1 87 ? 10.945 -4.327 -10.573 1.00 92.56 87 LEU A N 1
ATOM 706 C CA . LEU A 1 87 ? 10.514 -4.521 -11.958 1.00 92.56 87 LEU A CA 1
ATOM 707 C C . LEU A 1 87 ? 10.971 -3.374 -12.860 1.00 92.56 87 LEU A C 1
ATOM 709 O O . LEU A 1 87 ? 11.462 -3.636 -13.950 1.00 92.56 87 LEU A O 1
ATOM 713 N N . PHE A 1 88 ? 10.880 -2.128 -12.390 1.00 92.88 88 PHE A N 1
ATOM 714 C CA . PHE A 1 88 ? 11.369 -0.962 -13.119 1.00 92.88 88 PHE A CA 1
ATOM 715 C C . PHE A 1 88 ? 12.878 -1.040 -13.387 1.00 92.88 88 PHE A C 1
ATOM 717 O O . PHE A 1 88 ? 13.316 -0.783 -14.503 1.00 92.88 88 PHE A O 1
ATOM 724 N N . PHE A 1 89 ? 13.687 -1.433 -12.398 1.00 92.00 89 PHE A N 1
ATOM 725 C CA . PHE A 1 89 ? 15.130 -1.589 -12.603 1.00 92.00 89 PHE A CA 1
ATOM 726 C C . PHE A 1 89 ? 15.463 -2.712 -13.594 1.00 92.00 89 PHE A C 1
ATOM 728 O O . PHE A 1 89 ? 16.342 -2.538 -14.433 1.00 92.00 89 PHE A O 1
ATOM 735 N N . ILE A 1 90 ? 14.770 -3.851 -13.527 1.00 91.44 90 ILE A N 1
ATOM 736 C CA . ILE A 1 90 ? 14.978 -4.945 -14.488 1.00 91.44 90 ILE A CA 1
ATOM 737 C C . ILE A 1 90 ? 14.600 -4.482 -15.900 1.00 91.44 90 ILE A C 1
ATOM 739 O O . ILE A 1 90 ? 15.366 -4.705 -16.835 1.00 91.44 90 ILE A O 1
ATOM 743 N N . ASP A 1 91 ? 13.463 -3.801 -16.035 1.00 90.44 91 ASP A N 1
ATOM 744 C CA . ASP A 1 91 ? 12.958 -3.307 -17.314 1.00 90.44 91 ASP A CA 1
ATOM 745 C C . ASP A 1 91 ? 13.896 -2.273 -17.965 1.00 90.44 91 ASP A C 1
ATOM 747 O O . ASP A 1 91 ? 14.195 -2.339 -19.153 1.00 90.44 91 ASP A O 1
ATOM 751 N N . GLN A 1 92 ? 14.428 -1.337 -17.173 1.00 86.12 92 GLN A N 1
ATOM 752 C CA . GLN A 1 92 ? 15.284 -0.269 -17.696 1.00 86.12 92 GLN A CA 1
ATOM 753 C C . GLN A 1 92 ? 16.744 -0.684 -17.916 1.00 86.12 92 GLN A C 1
ATOM 755 O O . GLN A 1 92 ? 17.406 -0.106 -18.777 1.00 86.12 92 GLN A O 1
ATOM 760 N N . PHE A 1 93 ? 17.272 -1.635 -17.136 1.00 88.50 93 PHE A N 1
ATOM 761 C CA . PHE A 1 93 ? 18.710 -1.943 -17.139 1.00 88.50 93 PHE A CA 1
ATOM 762 C C . PHE A 1 93 ? 19.068 -3.361 -17.593 1.00 88.50 93 PHE A C 1
ATOM 764 O O . PHE A 1 93 ? 20.238 -3.597 -17.890 1.00 88.50 93 PHE A O 1
ATOM 771 N N . ALA A 1 94 ? 18.121 -4.302 -17.642 1.00 89.62 94 ALA A N 1
ATOM 772 C CA . ALA A 1 94 ? 18.401 -5.682 -18.036 1.00 89.62 94 ALA A CA 1
ATOM 773 C C . ALA A 1 94 ? 17.724 -6.063 -19.356 1.00 89.62 94 ALA A C 1
ATOM 775 O O . ALA A 1 94 ? 18.408 -6.459 -20.298 1.00 89.62 94 ALA A O 1
ATOM 776 N N . ILE A 1 95 ? 16.395 -5.980 -19.423 1.00 88.12 95 ILE A N 1
ATOM 777 C CA . ILE A 1 95 ? 15.598 -6.415 -20.578 1.00 88.12 95 ILE A CA 1
ATOM 778 C C . ILE A 1 95 ? 14.406 -5.468 -20.689 1.00 88.12 95 ILE A C 1
ATOM 780 O O . ILE A 1 95 ? 13.689 -5.340 -19.715 1.00 88.12 95 ILE A O 1
ATOM 784 N N . ASP A 1 96 ? 14.155 -4.861 -21.847 1.00 85.88 96 ASP A N 1
ATOM 785 C CA . ASP A 1 96 ? 12.922 -4.092 -22.087 1.00 85.88 96 ASP A CA 1
ATOM 786 C C . ASP A 1 96 ? 11.764 -5.077 -22.317 1.00 85.88 96 ASP A C 1
ATOM 788 O O . ASP A 1 96 ? 11.685 -5.718 -23.370 1.00 85.88 96 ASP A O 1
ATOM 792 N N . PHE A 1 97 ? 10.929 -5.296 -21.296 1.00 88.06 97 PHE A N 1
ATOM 793 C CA . PHE A 1 97 ? 9.878 -6.324 -21.336 1.00 88.06 97 PHE A CA 1
ATOM 794 C C . PHE A 1 97 ? 8.509 -5.841 -20.855 1.00 88.06 97 PHE A C 1
ATOM 796 O O . PHE A 1 97 ? 7.504 -6.504 -21.128 1.00 88.06 97 PHE A O 1
ATOM 803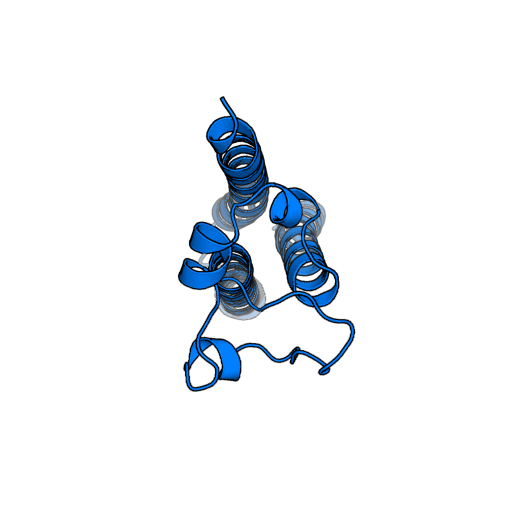 N N . ILE A 1 98 ? 8.439 -4.710 -20.152 1.00 87.06 98 ILE A N 1
ATOM 804 C CA . ILE A 1 98 ? 7.196 -4.135 -19.645 1.00 87.06 98 ILE A CA 1
ATOM 805 C C . ILE A 1 98 ? 6.875 -2.868 -20.440 1.00 87.06 98 ILE A C 1
ATOM 807 O O . ILE A 1 98 ? 7.566 -1.858 -20.320 1.00 87.06 98 ILE A O 1
ATOM 811 N N . PRO A 1 99 ? 5.755 -2.846 -21.185 1.00 89.69 99 PRO A N 1
ATOM 812 C CA . PRO A 1 99 ? 5.303 -1.627 -21.836 1.00 89.69 99 PRO A CA 1
ATOM 813 C C . PRO A 1 99 ? 5.116 -0.490 -20.822 1.00 89.69 99 PRO A C 1
ATOM 815 O O . PRO A 1 99 ? 4.463 -0.672 -19.793 1.00 89.69 99 PRO A O 1
ATOM 818 N N . SER A 1 100 ? 5.605 0.710 -21.145 1.00 87.38 100 SER A N 1
ATOM 819 C CA . SER A 1 100 ? 5.529 1.900 -20.276 1.00 87.38 100 SER A CA 1
ATOM 820 C C . SER A 1 100 ? 4.128 2.184 -19.725 1.00 87.38 100 SER A C 1
ATOM 822 O O . SER A 1 100 ? 3.966 2.599 -18.577 1.00 87.38 100 SER A O 1
ATOM 824 N N . ILE A 1 101 ? 3.097 1.916 -20.530 1.00 90.38 101 ILE A N 1
ATOM 825 C CA . ILE A 1 101 ? 1.692 2.086 -20.153 1.00 90.38 101 ILE A CA 1
ATOM 826 C C . ILE A 1 101 ? 1.310 1.257 -18.919 1.00 90.38 101 ILE A C 1
ATOM 828 O O . ILE A 1 101 ? 0.481 1.695 -18.127 1.00 90.38 101 ILE A O 1
ATOM 832 N N . VAL A 1 102 ? 1.938 0.097 -18.706 1.00 91.81 102 VAL A N 1
ATOM 833 C CA . VAL A 1 102 ? 1.680 -0.766 -17.546 1.00 91.81 102 VAL A CA 1
ATOM 834 C C . VAL A 1 102 ? 2.141 -0.080 -16.263 1.00 91.81 102 VAL A C 1
ATOM 836 O O . VAL A 1 102 ? 1.376 -0.024 -15.301 1.00 91.81 102 VAL A O 1
ATOM 839 N N . PHE A 1 103 ? 3.337 0.520 -16.256 1.00 91.81 103 PHE A N 1
ATOM 840 C CA . PHE A 1 103 ? 3.810 1.308 -15.115 1.00 91.81 103 PHE A CA 1
ATOM 841 C C . PHE A 1 103 ? 2.893 2.504 -14.846 1.00 91.81 103 PHE A C 1
ATOM 843 O O . PHE A 1 103 ? 2.520 2.745 -13.700 1.00 91.81 103 PHE A O 1
ATOM 850 N N . MET A 1 104 ? 2.430 3.195 -15.890 1.00 94.31 104 MET A N 1
ATOM 851 C CA . MET A 1 104 ? 1.480 4.302 -15.732 1.00 94.31 104 MET A CA 1
ATOM 852 C C . MET A 1 104 ? 0.144 3.851 -15.127 1.00 94.31 104 MET A C 1
ATOM 854 O O . MET A 1 104 ? -0.376 4.516 -14.229 1.00 94.31 104 MET A O 1
ATOM 858 N N . ILE A 1 105 ? -0.394 2.709 -15.567 1.00 94.19 105 ILE A N 1
ATOM 859 C CA . ILE A 1 105 ? -1.616 2.117 -15.006 1.00 94.19 105 ILE A CA 1
ATOM 860 C C . ILE A 1 105 ? -1.413 1.755 -13.534 1.00 94.19 105 ILE A C 1
ATOM 862 O O . ILE A 1 105 ? -2.291 2.036 -12.722 1.00 94.19 105 ILE A O 1
ATOM 866 N N . ILE A 1 106 ? -0.266 1.180 -13.163 1.00 93.75 106 ILE A N 1
ATOM 867 C CA . ILE A 1 106 ? 0.047 0.875 -11.760 1.00 93.75 106 ILE A CA 1
ATOM 868 C C . ILE A 1 106 ? 0.120 2.172 -10.942 1.00 93.75 106 ILE A C 1
ATOM 870 O O . ILE A 1 106 ? -0.517 2.273 -9.894 1.00 93.75 106 ILE A O 1
ATOM 874 N N . GLY A 1 107 ? 0.838 3.186 -11.431 1.00 93.62 107 GLY A N 1
ATOM 875 C CA . GLY A 1 107 ? 0.961 4.489 -10.777 1.00 93.62 107 GLY A CA 1
ATOM 876 C C . GLY A 1 107 ? -0.401 5.133 -10.516 1.00 93.62 107 GLY A C 1
ATOM 8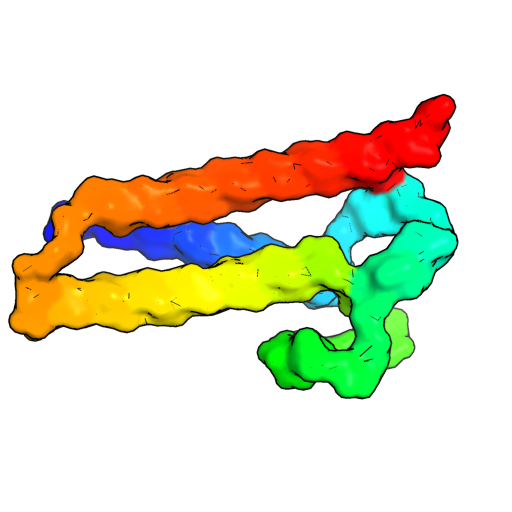77 O O . GLY A 1 107 ? -0.799 5.305 -9.365 1.00 93.62 107 GLY A O 1
ATOM 878 N N . TYR A 1 108 ? -1.165 5.428 -11.566 1.00 94.69 108 TYR A N 1
ATOM 879 C CA . TYR A 1 108 ? -2.484 6.047 -11.406 1.00 94.69 108 TYR A CA 1
ATOM 880 C C . TYR A 1 108 ? -3.491 5.139 -10.698 1.00 94.69 108 TYR A C 1
ATOM 882 O O . TYR A 1 108 ? -4.313 5.630 -9.926 1.00 94.69 108 TYR A O 1
ATOM 890 N N . GLY A 1 109 ? -3.413 3.826 -10.913 1.00 95.06 109 GLY A N 1
ATOM 891 C CA . GLY A 1 109 ? -4.262 2.841 -10.254 1.00 95.06 109 GLY A CA 1
ATOM 892 C C . GLY A 1 109 ? -4.073 2.841 -8.741 1.00 95.06 109 GLY A C 1
ATOM 893 O O . GLY A 1 109 ? -5.061 2.872 -8.013 1.00 95.06 109 GLY A O 1
ATOM 894 N N . THR A 1 110 ? -2.830 2.888 -8.251 1.00 94.12 110 THR A N 1
ATOM 895 C CA . THR A 1 110 ? -2.562 2.979 -6.802 1.00 94.12 110 THR A CA 1
ATOM 896 C C . THR A 1 110 ? -3.137 4.253 -6.192 1.00 94.12 110 THR A C 1
ATOM 898 O O . THR A 1 110 ? -3.782 4.199 -5.146 1.00 94.12 110 THR A O 1
ATOM 901 N N . LEU A 1 111 ? -2.977 5.390 -6.871 1.00 93.88 111 LEU A N 1
ATOM 902 C CA . LEU A 1 111 ? -3.506 6.671 -6.414 1.00 93.88 111 LEU A CA 1
ATOM 903 C C . LEU A 1 111 ? -5.043 6.694 -6.432 1.00 93.88 111 LEU A C 1
ATOM 905 O O . LEU A 1 111 ? -5.667 7.117 -5.461 1.00 93.88 111 LEU A O 1
ATOM 909 N N . GLY A 1 112 ? -5.663 6.186 -7.498 1.00 93.56 112 GLY A N 1
ATOM 910 C CA . GLY A 1 112 ? -7.118 6.074 -7.607 1.00 93.56 112 GLY A CA 1
ATOM 911 C C . GLY A 1 112 ? -7.715 5.140 -6.553 1.00 93.56 112 GLY A C 1
ATOM 912 O O . GLY A 1 112 ? -8.680 5.504 -5.882 1.00 93.56 112 GLY A O 1
ATOM 913 N N . LEU A 1 113 ? -7.111 3.966 -6.345 1.00 93.81 113 LEU A N 1
ATOM 914 C CA . LEU A 1 113 ? -7.527 3.024 -5.303 1.00 93.81 113 LEU A CA 1
ATOM 915 C C . LEU A 1 113 ? -7.393 3.626 -3.905 1.00 93.81 113 LEU A C 1
ATOM 917 O O . LEU A 1 113 ? -8.268 3.406 -3.070 1.00 93.81 113 LEU A O 1
ATOM 921 N N . TYR A 1 114 ? -6.345 4.413 -3.656 1.00 93.38 114 TYR A N 1
ATOM 922 C CA . TYR A 1 114 ? -6.187 5.129 -2.395 1.00 93.38 114 TYR A CA 1
ATOM 923 C C . TYR A 1 114 ? -7.335 6.121 -2.145 1.00 93.38 114 TYR A C 1
ATOM 925 O O . TYR A 1 114 ? -7.910 6.129 -1.058 1.00 93.38 114 TYR A O 1
ATOM 933 N N . ILE A 1 115 ? -7.728 6.904 -3.155 1.00 92.56 115 ILE A N 1
ATOM 934 C CA . ILE A 1 115 ? -8.867 7.830 -3.041 1.00 92.56 115 ILE A CA 1
ATOM 935 C C . ILE A 1 115 ? -10.162 7.067 -2.743 1.00 92.56 115 ILE A C 1
ATOM 937 O O . ILE A 1 115 ? -10.915 7.454 -1.849 1.00 92.56 115 ILE A O 1
ATOM 941 N N . ILE A 1 116 ? -10.418 5.969 -3.460 1.00 93.00 116 ILE A N 1
ATOM 942 C CA . ILE A 1 116 ? -11.602 5.128 -3.231 1.00 93.00 116 ILE A CA 1
ATOM 943 C C . ILE A 1 116 ? -11.596 4.577 -1.803 1.00 93.00 116 ILE A C 1
ATOM 945 O O . ILE A 1 116 ? -12.619 4.619 -1.122 1.00 93.00 116 ILE A O 1
ATOM 949 N N . TYR A 1 117 ? -10.448 4.094 -1.335 1.00 91.12 117 TYR A N 1
ATOM 950 C CA . TYR A 1 117 ? -10.279 3.591 0.022 1.00 91.12 117 TYR A CA 1
ATOM 951 C C . TYR A 1 117 ? -10.609 4.658 1.081 1.00 91.12 117 TYR A C 1
ATOM 953 O O . TYR A 1 117 ? -11.386 4.381 1.996 1.00 91.12 117 TYR A O 1
ATOM 961 N N . GLU A 1 118 ? -10.104 5.887 0.936 1.00 88.94 118 GLU A N 1
ATOM 962 C CA . GLU A 1 118 ? -10.418 6.982 1.864 1.00 88.94 118 GLU A CA 1
ATOM 963 C C . GLU A 1 118 ? -11.906 7.357 1.836 1.00 88.94 118 GLU A C 1
ATOM 965 O O . GLU A 1 118 ? -12.512 7.564 2.888 1.00 88.94 118 GLU A O 1
ATOM 970 N N . LEU A 1 119 ? -12.540 7.380 0.658 1.00 89.81 119 LEU A N 1
ATOM 971 C CA . LEU A 1 119 ? -13.984 7.611 0.556 1.00 89.81 119 LEU A CA 1
ATOM 972 C C . LEU A 1 119 ? -14.774 6.533 1.302 1.00 89.81 119 LEU A C 1
ATOM 974 O O . LEU A 1 119 ? -15.662 6.857 2.092 1.00 89.81 119 LEU A O 1
ATOM 978 N N . VAL A 1 120 ? -14.428 5.259 1.104 1.00 89.06 120 VAL A N 1
ATOM 979 C CA . VAL A 1 120 ? -15.061 4.136 1.808 1.00 89.06 120 VAL A CA 1
ATOM 980 C C . VAL A 1 120 ? -14.871 4.262 3.319 1.00 89.06 120 VAL A C 1
ATOM 982 O O . VAL A 1 120 ? -15.836 4.086 4.063 1.00 89.06 120 VAL A O 1
ATOM 985 N N . LEU A 1 121 ? -13.673 4.619 3.791 1.00 87.19 121 LEU A N 1
ATOM 986 C CA . LEU A 1 121 ? -13.434 4.864 5.214 1.00 87.19 121 LEU A CA 1
ATOM 987 C C . LEU A 1 121 ? -14.327 5.971 5.774 1.00 87.19 121 LEU A C 1
ATOM 989 O O . LEU A 1 121 ? -14.881 5.803 6.859 1.00 87.19 121 LEU A O 1
ATOM 993 N N . ILE A 1 122 ? -14.477 7.085 5.055 1.00 86.81 122 ILE A N 1
ATOM 994 C CA . ILE A 1 122 ? -15.327 8.207 5.474 1.00 86.81 122 ILE A CA 1
ATOM 995 C C . ILE A 1 122 ? -16.794 7.769 5.558 1.00 86.81 122 ILE A C 1
ATOM 997 O O . ILE A 1 122 ? -17.485 8.094 6.526 1.00 86.81 122 ILE A O 1
ATOM 1001 N N . PHE A 1 123 ? -17.277 7.013 4.568 1.00 84.94 123 PHE A N 1
ATOM 1002 C CA . PHE A 1 123 ? -18.641 6.488 4.583 1.00 84.94 123 PHE A CA 1
ATOM 1003 C C . PHE A 1 123 ? -18.862 5.508 5.733 1.00 84.94 123 PHE A C 1
ATOM 1005 O O . PHE A 1 123 ? -19.876 5.602 6.417 1.00 84.94 123 PHE A O 1
ATOM 1012 N N . LEU A 1 124 ? -17.919 4.603 5.991 1.00 83.00 124 LEU A N 1
ATOM 1013 C CA . LEU A 1 124 ? -18.028 3.648 7.092 1.00 83.00 124 LEU A CA 1
ATOM 1014 C C . LEU A 1 124 ? -17.932 4.333 8.458 1.00 83.00 124 LEU A C 1
ATOM 1016 O O . LEU A 1 124 ? -18.662 3.965 9.374 1.00 83.00 124 LEU A O 1
ATOM 1020 N N . SER A 1 125 ? -17.067 5.334 8.611 1.00 80.94 125 SER A N 1
ATOM 1021 C CA . SER A 1 125 ? -16.886 6.028 9.887 1.00 80.94 125 SER A CA 1
ATOM 1022 C C . SER A 1 125 ? -18.110 6.869 10.264 1.00 80.94 125 SER A C 1
ATOM 1024 O O . SER A 1 125 ? -18.506 6.887 11.428 1.00 80.94 125 SER A O 1
ATOM 1026 N N . ARG A 1 126 ? -18.756 7.522 9.286 1.00 75.12 126 ARG A N 1
ATOM 1027 C CA . ARG A 1 126 ? -19.907 8.417 9.513 1.00 75.12 126 ARG A CA 1
ATOM 1028 C C . ARG A 1 126 ? -21.266 7.744 9.337 1.00 75.12 126 ARG A C 1
ATOM 1030 O O . ARG A 1 126 ? -22.197 8.078 10.062 1.00 75.12 126 ARG A O 1
ATOM 1037 N N . GLY A 1 127 ? -21.386 6.795 8.413 1.00 58.88 127 GLY A N 1
ATOM 1038 C CA . GLY A 1 127 ? -22.635 6.088 8.108 1.00 58.88 127 GLY A CA 1
ATOM 1039 C C . GLY A 1 127 ? -23.103 5.145 9.218 1.00 58.88 127 GLY A C 1
ATOM 1040 O O . GLY A 1 127 ? -24.276 4.815 9.273 1.00 58.88 127 GLY A O 1
ATOM 1041 N N . LEU A 1 128 ? -22.215 4.765 10.143 1.00 53.50 128 LEU A N 1
ATOM 1042 C CA . LEU A 1 128 ? -22.541 3.976 11.340 1.00 53.50 128 LEU A CA 1
ATOM 1043 C C . LEU A 1 128 ? -23.214 4.791 12.468 1.00 53.50 128 LEU A C 1
ATOM 1045 O O . LEU A 1 128 ? -23.516 4.222 13.516 1.00 53.50 128 LEU A O 1
ATOM 1049 N N . ARG A 1 129 ? -23.406 6.108 12.291 1.00 50.09 129 ARG A N 1
ATOM 1050 C CA . ARG A 1 129 ? -24.077 7.003 13.256 1.00 50.09 129 ARG A CA 1
ATOM 1051 C C . ARG A 1 129 ? -25.483 7.463 12.830 1.00 50.09 129 ARG A C 1
ATOM 1053 O O . ARG A 1 129 ? -26.095 8.213 13.587 1.00 50.09 129 ARG A O 1
ATOM 1060 N N . LEU A 1 130 ? -25.964 7.052 11.655 1.00 42.09 130 LEU A N 1
ATOM 1061 C CA . LEU A 1 130 ? -27.361 7.208 11.216 1.00 42.09 130 LEU A CA 1
ATOM 1062 C C . LEU A 1 130 ? -28.152 5.944 11.562 1.00 42.09 130 LEU A C 1
ATOM 1064 O O . LEU A 1 130 ? -29.338 6.096 11.920 1.00 42.09 130 LEU A O 1
#

Foldseek 3Di:
DPPVLVVLLCCLLVVQLVVLVVCQFQHDPLVVLDDPVVQVVQADDPPDPLQVPDPDHDDPPHGDGRGVLRSVLNVVSVVLNVVLVVVVCCCPPPHVDDPSVVSSCSSVVNNVVSVVSVVVSNCVSNVVVD

pLDDT: mean 85.05, std 11.12, range [42.09, 95.56]